Protein AF-A0A933BG71-F1 (afdb_monomer)

pLDDT: mean 74.9, std 18.94, range [35.72, 95.44]

Structure (mmCIF, N/CA/C/O backbone):
data_AF-A0A933BG71-F1
#
_entry.id   AF-A0A933BG71-F1
#
loop_
_atom_site.group_PDB
_atom_site.id
_atom_site.type_symbol
_atom_site.label_atom_id
_atom_site.label_alt_id
_atom_site.label_comp_id
_atom_site.label_asym_id
_atom_site.label_entity_id
_atom_site.label_seq_id
_atom_site.pdbx_PDB_ins_code
_atom_site.Cartn_x
_atom_site.Cartn_y
_atom_site.Cartn_z
_atom_site.occupancy
_atom_site.B_iso_or_equiv
_atom_site.auth_seq_id
_atom_site.auth_comp_id
_atom_site.auth_asym_id
_atom_site.auth_atom_id
_atom_site.pdbx_PDB_model_num
ATOM 1 N N . MET A 1 1 ? -1.28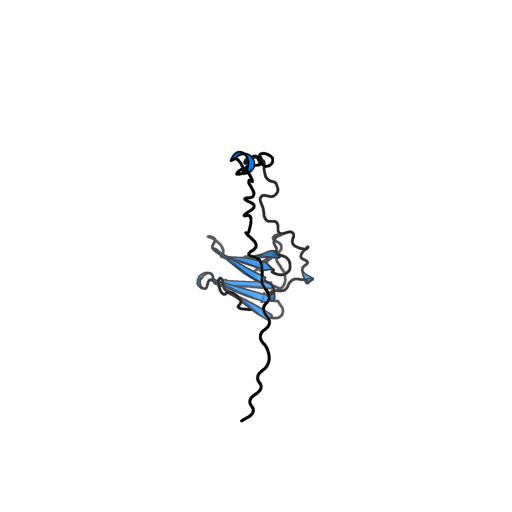4 -80.529 -21.985 1.00 41.56 1 MET A N 1
ATOM 2 C CA . MET A 1 1 ? -0.092 -81.300 -21.576 1.00 41.56 1 MET A CA 1
ATOM 3 C C . MET A 1 1 ? 0.970 -81.128 -22.645 1.00 41.56 1 MET A C 1
ATOM 5 O O . MET A 1 1 ? 0.788 -81.637 -23.739 1.00 41.56 1 MET A O 1
ATOM 9 N N . ALA A 1 2 ? 2.026 -80.376 -22.354 1.00 35.72 2 ALA A N 1
ATOM 10 C CA . ALA A 1 2 ? 3.240 -80.353 -23.160 1.00 35.72 2 ALA A CA 1
ATOM 11 C C . ALA A 1 2 ? 4.404 -80.121 -22.195 1.00 35.72 2 ALA A C 1
ATOM 13 O O . ALA A 1 2 ? 4.437 -79.129 -21.471 1.00 35.72 2 ALA A O 1
ATOM 14 N N . ILE A 1 3 ? 5.269 -81.124 -22.126 1.00 39.09 3 ILE A N 1
ATOM 15 C CA . ILE A 1 3 ? 6.455 -81.209 -21.283 1.00 39.09 3 ILE A CA 1
ATOM 16 C C . ILE A 1 3 ? 7.609 -80.725 -22.161 1.00 39.09 3 ILE A C 1
ATOM 18 O O . ILE A 1 3 ? 7.777 -81.236 -23.265 1.00 39.09 3 ILE A O 1
ATOM 22 N N . ALA A 1 4 ? 8.385 -79.752 -21.693 1.00 38.72 4 ALA A N 1
ATOM 23 C CA . ALA A 1 4 ? 9.617 -79.333 -22.351 1.00 38.72 4 ALA A CA 1
ATOM 24 C C . ALA A 1 4 ? 10.708 -79.136 -21.293 1.00 38.72 4 ALA A C 1
ATOM 26 O O . ALA A 1 4 ? 10.806 -78.107 -20.632 1.00 38.72 4 ALA A O 1
ATOM 27 N N . THR A 1 5 ? 11.490 -80.195 -21.118 1.00 47.25 5 THR A N 1
ATOM 28 C CA . THR A 1 5 ? 12.796 -80.234 -20.457 1.00 47.25 5 THR A CA 1
ATOM 29 C C . THR A 1 5 ? 13.810 -79.467 -21.304 1.00 47.25 5 THR A C 1
ATOM 31 O O . THR A 1 5 ? 13.820 -79.709 -22.503 1.00 47.25 5 THR A O 1
ATOM 34 N N . ILE A 1 6 ? 14.685 -78.632 -20.718 1.00 47.84 6 ILE A N 1
ATOM 35 C CA . ILE A 1 6 ? 16.022 -78.304 -21.262 1.00 47.84 6 ILE A CA 1
ATOM 36 C C . ILE A 1 6 ? 16.924 -77.653 -20.184 1.00 47.84 6 ILE A C 1
ATOM 38 O O . ILE A 1 6 ? 16.672 -76.561 -19.692 1.00 47.84 6 ILE A O 1
ATOM 42 N N . ILE A 1 7 ? 17.964 -78.425 -19.849 1.00 49.84 7 ILE A N 1
ATOM 43 C CA . ILE A 1 7 ? 19.397 -78.100 -19.710 1.00 49.84 7 ILE A CA 1
ATOM 44 C C . ILE A 1 7 ? 19.863 -77.134 -18.601 1.00 49.84 7 ILE A C 1
ATOM 46 O O . ILE A 1 7 ? 19.727 -75.917 -18.648 1.00 49.84 7 ILE A O 1
ATOM 50 N N . LEU A 1 8 ? 20.564 -77.775 -17.662 1.00 42.03 8 LEU A N 1
ATOM 51 C CA . LEU A 1 8 ? 21.463 -77.278 -16.628 1.00 42.03 8 LEU A CA 1
ATOM 52 C C . LEU A 1 8 ? 22.721 -76.630 -17.242 1.00 42.03 8 LEU A C 1
ATOM 54 O O . LEU A 1 8 ? 23.430 -77.282 -18.008 1.00 42.03 8 LEU A O 1
ATOM 58 N N . LEU A 1 9 ? 23.041 -75.392 -16.852 1.00 41.88 9 LEU A N 1
ATOM 59 C CA . LEU A 1 9 ? 24.326 -74.751 -17.143 1.00 41.88 9 LEU A CA 1
ATOM 60 C C . LEU A 1 9 ? 24.957 -74.257 -15.835 1.00 41.88 9 LEU A C 1
ATOM 62 O O . LEU A 1 9 ? 24.434 -73.365 -15.169 1.00 41.88 9 LEU A O 1
ATOM 66 N N . ALA A 1 10 ? 26.073 -74.879 -15.463 1.00 43.91 10 ALA A N 1
ATOM 67 C CA . ALA A 1 10 ? 26.916 -74.462 -14.356 1.00 43.91 10 ALA A CA 1
ATOM 68 C C . ALA A 1 10 ? 27.789 -73.277 -14.793 1.00 43.91 10 ALA A C 1
ATOM 70 O O . ALA A 1 10 ? 28.500 -73.367 -15.792 1.00 43.91 10 ALA A O 1
ATOM 71 N N . ALA A 1 11 ? 27.773 -72.194 -14.020 1.00 43.97 11 ALA A N 1
ATOM 72 C CA . ALA A 1 11 ? 28.755 -71.124 -14.117 1.00 43.97 11 ALA A CA 1
ATOM 73 C C . ALA A 1 11 ? 29.159 -70.717 -12.698 1.00 43.97 11 ALA A C 1
ATOM 75 O O . ALA A 1 11 ? 28.365 -70.162 -11.940 1.00 43.97 11 ALA A O 1
ATOM 76 N N . GLY A 1 12 ? 30.393 -71.063 -12.330 1.00 44.19 12 GLY A N 1
ATOM 77 C CA . GLY A 1 12 ? 31.021 -70.597 -11.105 1.00 44.19 12 GLY A CA 1
ATOM 78 C C . GLY A 1 12 ? 31.251 -69.093 -11.186 1.00 44.19 12 GLY A C 1
ATOM 79 O O . GLY A 1 12 ? 31.891 -68.610 -12.118 1.00 44.19 12 GLY A O 1
ATOM 80 N N . ALA A 1 13 ? 30.735 -68.367 -10.201 1.00 41.53 13 ALA A N 1
ATOM 81 C CA . ALA A 1 13 ? 31.048 -66.966 -9.986 1.00 41.53 13 ALA A CA 1
ATOM 82 C C . ALA A 1 13 ? 31.840 -66.855 -8.681 1.00 41.53 13 ALA A C 1
ATOM 84 O O . ALA A 1 13 ? 31.348 -67.145 -7.592 1.00 41.53 13 ALA A O 1
ATOM 85 N N . SER A 1 14 ? 33.105 -66.491 -8.839 1.00 47.88 14 SER A N 1
ATOM 86 C CA . SER A 1 14 ? 34.067 -66.161 -7.799 1.00 47.88 14 SER A CA 1
ATOM 87 C C . SER A 1 14 ? 33.532 -65.041 -6.902 1.00 47.88 14 SER A C 1
ATOM 89 O O . SER A 1 14 ? 33.145 -63.974 -7.375 1.00 47.88 14 SER A O 1
ATOM 91 N N . ALA A 1 15 ? 33.529 -65.287 -5.591 1.00 44.81 15 ALA A N 1
ATOM 92 C CA . ALA A 1 15 ? 33.198 -64.292 -4.582 1.00 44.81 15 ALA A CA 1
ATOM 93 C C . ALA A 1 15 ? 34.227 -63.151 -4.623 1.00 44.81 15 ALA A C 1
ATOM 95 O O . ALA A 1 15 ? 35.390 -63.337 -4.265 1.00 44.81 15 ALA A O 1
ATOM 96 N N . GLN A 1 16 ? 33.806 -61.971 -5.076 1.00 51.66 16 GLN A N 1
ATOM 97 C CA . GLN A 1 16 ? 34.600 -60.755 -4.952 1.00 51.66 16 GLN A CA 1
ATOM 98 C C . GLN A 1 16 ? 34.502 -60.258 -3.509 1.00 51.66 16 GLN A C 1
ATOM 100 O O . GLN A 1 16 ? 33.439 -59.848 -3.044 1.00 51.66 16 GLN A O 1
ATOM 105 N N . VAL A 1 17 ? 35.622 -60.323 -2.791 1.00 49.28 17 VAL A N 1
ATOM 106 C CA . VAL A 1 17 ? 35.794 -59.676 -1.490 1.00 49.28 17 VAL A CA 1
ATOM 107 C C . VAL A 1 17 ? 35.800 -58.169 -1.737 1.00 49.28 17 VAL A C 1
ATOM 109 O O . VAL A 1 17 ? 36.709 -57.639 -2.372 1.00 49.28 17 VAL A O 1
ATOM 112 N N . ALA A 1 18 ? 34.753 -57.485 -1.285 1.00 51.56 18 ALA A N 1
ATOM 113 C CA . ALA A 1 18 ? 34.658 -56.036 -1.356 1.00 51.56 18 ALA A CA 1
ATOM 114 C C . ALA A 1 18 ? 35.650 -55.409 -0.363 1.00 51.56 18 ALA A C 1
ATOM 116 O O . ALA A 1 18 ? 35.415 -55.401 0.845 1.00 51.56 18 ALA A O 1
ATOM 117 N N . GLU A 1 19 ? 36.766 -54.883 -0.867 1.00 53.81 19 GLU A N 1
ATOM 118 C CA . GLU A 1 19 ? 37.654 -54.026 -0.084 1.00 53.81 19 GLU A CA 1
ATOM 119 C C . GLU A 1 19 ? 36.948 -52.696 0.206 1.00 53.81 19 GLU A C 1
ATOM 121 O O . GLU A 1 19 ? 36.706 -51.870 -0.678 1.00 53.81 19 GLU A O 1
ATOM 126 N N . VAL A 1 20 ? 36.605 -52.483 1.476 1.00 53.34 20 VAL A N 1
ATOM 127 C CA . VAL A 1 20 ? 36.095 -51.207 1.978 1.00 53.34 20 VAL A CA 1
ATOM 128 C C . VAL A 1 20 ? 37.248 -50.204 1.969 1.00 53.34 20 VAL A C 1
ATOM 130 O O . VAL A 1 20 ? 38.051 -50.145 2.898 1.00 53.34 20 VAL A O 1
ATOM 133 N N . LYS A 1 21 ? 37.337 -49.389 0.914 1.00 51.44 21 LYS A N 1
ATOM 134 C CA . LYS A 1 21 ? 38.157 -48.170 0.915 1.00 51.44 21 LYS A CA 1
ATOM 135 C C . LYS A 1 21 ? 37.573 -47.183 1.929 1.00 51.44 21 LYS A C 1
ATOM 137 O O . LYS A 1 21 ? 36.666 -46.417 1.610 1.00 51.44 21 LYS A O 1
ATOM 142 N N . SER A 1 22 ? 38.093 -47.186 3.153 1.00 53.78 22 SER A N 1
ATOM 143 C CA . SER A 1 22 ? 37.836 -46.116 4.115 1.00 53.78 22 SER A CA 1
ATOM 144 C C . SER A 1 22 ? 38.543 -44.848 3.636 1.00 53.78 22 SER A C 1
ATOM 146 O O . SER A 1 22 ? 39.771 -44.778 3.619 1.00 53.78 22 SER A O 1
ATOM 148 N N . SER A 1 23 ? 37.770 -43.852 3.208 1.00 51.59 23 SER A N 1
ATOM 149 C CA . SER A 1 23 ? 38.298 -42.535 2.865 1.00 51.59 23 SER A CA 1
ATOM 150 C C . SER A 1 23 ? 38.691 -41.819 4.159 1.00 51.59 23 SER A C 1
ATOM 152 O O . SER A 1 23 ? 37.832 -41.330 4.891 1.00 51.59 23 SER A O 1
ATOM 154 N N . THR A 1 24 ? 39.983 -41.801 4.483 1.00 60.12 24 THR A N 1
ATOM 155 C CA . THR A 1 24 ? 40.516 -41.085 5.649 1.00 60.12 24 THR A CA 1
ATOM 156 C C . THR A 1 24 ? 40.615 -39.597 5.321 1.00 60.12 24 THR A C 1
ATOM 158 O O . THR A 1 24 ? 41.698 -39.071 5.073 1.00 60.12 24 THR A O 1
ATOM 161 N N . VAL A 1 25 ? 39.476 -38.905 5.276 1.00 64.38 25 VAL A N 1
ATOM 162 C CA . VAL A 1 25 ? 39.469 -37.439 5.305 1.00 64.38 25 VAL A CA 1
ATOM 163 C C . VAL A 1 25 ? 39.545 -37.027 6.777 1.00 64.38 25 VAL A C 1
ATOM 165 O O . VAL A 1 25 ? 38.641 -37.380 7.539 1.00 64.38 25 VAL A O 1
ATOM 168 N N . PRO A 1 26 ? 40.613 -36.338 7.222 1.00 67.25 26 PRO A N 1
ATOM 169 C CA . PRO A 1 26 ? 40.682 -35.839 8.588 1.00 67.25 26 PRO A CA 1
ATOM 170 C C . PRO A 1 26 ? 39.501 -34.890 8.842 1.00 67.25 26 PRO A C 1
ATOM 172 O O . PRO A 1 26 ? 39.160 -34.099 7.957 1.00 67.25 26 PRO A O 1
ATOM 175 N N . PRO A 1 27 ? 38.854 -34.960 10.019 1.00 64.56 27 PRO A N 1
ATOM 176 C CA . PRO A 1 27 ? 37.731 -34.090 10.321 1.00 64.56 27 PRO A CA 1
ATOM 177 C C . PRO A 1 27 ? 38.188 -32.629 10.206 1.00 64.56 27 PRO A C 1
ATOM 179 O O . PRO A 1 27 ? 39.254 -32.288 10.730 1.00 64.56 27 PRO A O 1
ATOM 182 N N . PRO A 1 28 ? 37.423 -31.762 9.519 1.00 60.91 28 PRO A N 1
ATOM 183 C CA . PRO A 1 28 ? 37.742 -30.346 9.445 1.00 60.91 28 PRO A CA 1
ATOM 184 C C . PRO A 1 28 ? 37.867 -29.796 10.868 1.00 60.91 28 PRO A C 1
ATOM 186 O O . PRO A 1 28 ? 36.922 -29.842 11.656 1.00 60.91 28 PRO A O 1
ATOM 189 N N . GLY A 1 29 ? 39.062 -29.318 11.223 1.00 65.50 29 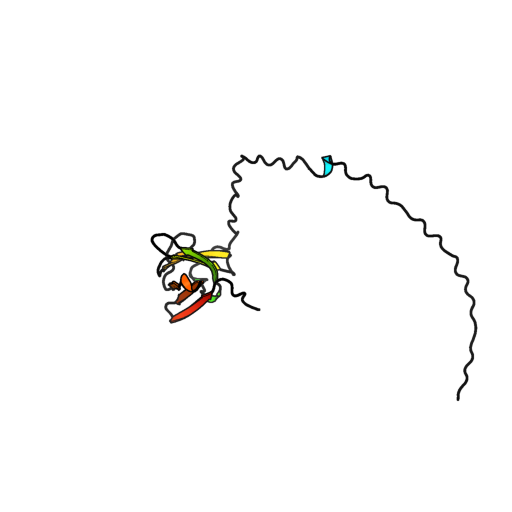GLY A N 1
ATOM 190 C CA . GLY A 1 29 ? 39.299 -28.700 12.522 1.00 65.50 29 GLY A CA 1
ATOM 191 C C . GLY A 1 29 ? 38.400 -27.468 12.702 1.00 65.50 29 GLY A C 1
ATOM 192 O O . GLY A 1 29 ? 38.036 -26.831 11.707 1.00 65.50 29 GLY A O 1
ATOM 193 N N . PRO A 1 30 ? 38.063 -27.079 13.944 1.00 60.78 30 PRO A N 1
ATOM 194 C CA . PRO A 1 30 ? 37.107 -26.000 14.228 1.00 60.78 30 PRO A CA 1
ATOM 195 C C . PRO A 1 30 ? 37.475 -24.645 13.590 1.00 60.78 30 PRO A C 1
ATOM 197 O O . PRO A 1 30 ? 36.599 -23.813 13.373 1.00 60.78 30 PRO A O 1
ATOM 200 N N . GLY A 1 31 ? 38.744 -24.436 13.215 1.00 59.94 31 GLY A N 1
ATOM 201 C CA . GLY A 1 31 ? 39.206 -23.244 12.491 1.00 59.94 31 GLY A CA 1
ATOM 202 C C . GLY A 1 31 ? 38.830 -23.182 11.003 1.00 59.94 31 GLY A C 1
ATOM 203 O O . GLY A 1 31 ? 38.955 -22.127 10.398 1.00 59.94 31 GLY A O 1
ATOM 204 N N . SER A 1 32 ? 38.352 -24.278 10.407 1.00 58.44 32 SER A N 1
ATOM 205 C CA . SER A 1 32 ? 37.915 -24.321 8.997 1.00 58.44 32 SER A CA 1
ATOM 206 C C . SER A 1 32 ? 36.420 -24.038 8.805 1.00 58.44 32 SER A C 1
ATOM 208 O O . SER A 1 32 ? 35.975 -23.803 7.686 1.00 58.44 32 SER A O 1
ATOM 210 N N . ILE A 1 33 ? 35.650 -24.007 9.899 1.00 62.75 33 ILE A N 1
ATOM 211 C CA . ILE A 1 33 ? 34.222 -23.649 9.893 1.00 62.75 33 ILE A CA 1
ATOM 212 C C . ILE A 1 33 ? 34.044 -22.120 9.869 1.00 62.75 33 ILE A C 1
ATOM 214 O O . ILE A 1 33 ? 33.040 -21.611 9.373 1.00 62.75 33 ILE A O 1
ATOM 218 N N . TYR A 1 34 ? 35.051 -21.374 10.335 1.00 56.00 34 TYR A N 1
ATOM 219 C CA . TYR A 1 34 ? 35.053 -19.915 10.368 1.00 56.00 34 TYR A CA 1
ATOM 220 C C . TYR A 1 34 ? 36.190 -19.361 9.505 1.00 56.00 34 TYR A C 1
ATOM 222 O O . TYR A 1 34 ? 37.246 -18.985 10.006 1.00 56.00 34 TYR A O 1
ATOM 230 N N . THR A 1 35 ? 35.981 -19.271 8.191 1.00 61.03 35 THR A N 1
ATOM 231 C CA . THR A 1 35 ? 36.833 -18.436 7.332 1.00 61.03 35 THR A CA 1
ATOM 232 C C . THR A 1 35 ? 36.751 -16.984 7.809 1.00 61.03 35 THR A C 1
ATOM 234 O O . THR A 1 35 ? 35.747 -16.301 7.592 1.00 61.03 35 THR A O 1
ATOM 237 N N . ALA A 1 36 ? 37.816 -16.516 8.463 1.00 56.59 36 ALA A N 1
ATOM 238 C CA . ALA A 1 36 ? 37.962 -15.163 9.001 1.00 56.59 36 ALA A CA 1
ATOM 239 C C . ALA A 1 36 ? 37.917 -14.049 7.930 1.00 56.59 36 ALA A C 1
ATOM 241 O O . ALA A 1 36 ? 37.853 -12.872 8.270 1.00 56.59 36 ALA A O 1
ATOM 242 N N . GLU A 1 37 ? 37.857 -14.388 6.637 1.00 56.00 37 GLU A N 1
ATOM 243 C CA . GLU A 1 37 ? 37.618 -13.425 5.549 1.00 56.00 37 GLU A CA 1
ATOM 244 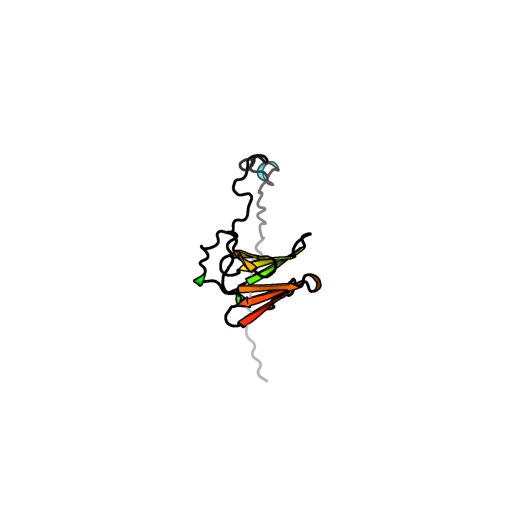C C . GLU A 1 37 ? 36.239 -12.741 5.623 1.00 56.00 37 GLU A C 1
ATOM 246 O O . GLU A 1 37 ? 35.989 -11.749 4.941 1.00 56.00 37 GLU A O 1
ATOM 251 N N . LYS A 1 38 ? 35.336 -13.229 6.483 1.00 59.38 38 LYS A N 1
ATOM 252 C CA . LYS A 1 38 ? 34.060 -12.577 6.809 1.00 59.38 38 LYS A CA 1
ATOM 253 C C . LYS A 1 38 ? 33.977 -12.150 8.274 1.00 59.38 38 LYS A C 1
ATOM 255 O O . LYS A 1 38 ? 32.912 -12.230 8.879 1.00 59.38 38 LYS A O 1
ATOM 260 N N . VAL A 1 39 ? 35.050 -11.597 8.837 1.00 62.16 39 VAL A N 1
ATOM 261 C CA . VAL A 1 39 ? 34.893 -10.644 9.949 1.00 62.16 39 VAL A CA 1
ATOM 262 C C . VAL A 1 39 ? 34.320 -9.351 9.362 1.00 62.16 39 VAL A C 1
ATOM 264 O O . VAL A 1 39 ? 35.016 -8.374 9.107 1.00 62.16 39 VAL A O 1
ATOM 267 N N . ARG A 1 40 ? 33.021 -9.380 9.048 1.00 65.94 40 ARG A N 1
ATOM 268 C CA . ARG A 1 40 ? 32.255 -8.165 8.784 1.00 65.94 40 ARG A CA 1
ATOM 269 C C . ARG A 1 40 ? 32.129 -7.448 10.116 1.00 65.94 40 ARG A C 1
ATOM 271 O O . ARG A 1 40 ? 31.472 -7.957 11.019 1.00 65.94 40 ARG A O 1
ATOM 278 N N . ASP A 1 41 ? 32.784 -6.303 10.230 1.00 74.25 41 ASP A N 1
ATOM 279 C CA . ASP A 1 41 ? 32.641 -5.425 11.382 1.00 74.25 41 ASP A CA 1
ATOM 280 C C . ASP A 1 41 ? 31.142 -5.111 11.594 1.00 74.25 41 ASP A C 1
ATOM 282 O O . ASP A 1 41 ? 30.497 -4.573 10.685 1.00 74.25 41 ASP A O 1
ATOM 286 N N . PRO A 1 42 ? 30.564 -5.467 12.758 1.00 68.88 42 PRO A N 1
ATOM 287 C CA . PRO A 1 42 ? 29.146 -5.260 13.042 1.00 68.88 42 PRO A CA 1
ATOM 288 C C . PRO A 1 42 ? 28.758 -3.775 13.136 1.00 68.88 42 PRO A C 1
ATOM 290 O O . PRO A 1 42 ? 27.570 -3.456 13.097 1.00 68.88 42 PRO A O 1
ATOM 293 N N . PHE A 1 43 ? 29.732 -2.868 13.238 1.00 70.06 43 PHE A N 1
ATOM 294 C CA . PHE A 1 43 ? 29.536 -1.421 13.290 1.00 70.06 43 PHE A CA 1
ATOM 295 C C . PHE A 1 43 ? 29.874 -0.714 11.977 1.00 70.06 43 PHE A C 1
ATOM 297 O O . PHE A 1 43 ? 29.578 0.477 11.831 1.00 70.06 43 PHE A O 1
ATOM 304 N N . VAL A 1 44 ? 30.421 -1.424 10.984 1.00 69.88 44 VAL A N 1
ATOM 305 C CA . VAL A 1 44 ? 30.490 -0.878 9.630 1.00 69.88 44 VAL A CA 1
ATOM 306 C C . VAL A 1 44 ? 29.062 -0.739 9.131 1.00 69.88 44 VAL A C 1
ATOM 308 O O . VAL A 1 44 ? 28.326 -1.720 8.990 1.00 69.88 44 VAL A O 1
ATOM 311 N N . ARG A 1 45 ? 28.669 0.513 8.867 1.00 60.22 45 ARG A N 1
ATOM 312 C CA . ARG A 1 45 ? 27.396 0.860 8.237 1.00 60.22 45 ARG A CA 1
ATOM 313 C C . ARG A 1 45 ? 27.301 0.085 6.932 1.00 60.22 45 ARG A C 1
ATOM 315 O O . ARG A 1 45 ? 27.842 0.487 5.906 1.00 60.22 45 ARG A O 1
ATOM 322 N N . THR A 1 46 ? 26.621 -1.050 6.985 1.00 61.03 46 THR A N 1
ATOM 323 C CA . THR A 1 46 ? 26.286 -1.823 5.805 1.00 61.03 46 THR A CA 1
ATOM 324 C C . THR A 1 46 ? 25.327 -0.938 5.023 1.00 61.03 46 THR A C 1
ATOM 326 O O . THR A 1 46 ? 24.150 -0.848 5.358 1.00 61.03 46 THR A O 1
ATOM 329 N N . ALA A 1 47 ? 25.829 -0.237 4.005 1.00 58.31 47 ALA A N 1
ATOM 330 C CA . ALA A 1 47 ? 25.022 0.621 3.134 1.00 58.31 47 ALA A CA 1
ATOM 331 C C . ALA A 1 47 ? 23.896 -0.156 2.414 1.00 58.31 47 ALA A C 1
ATOM 333 O O . ALA A 1 47 ? 23.046 0.440 1.766 1.00 58.31 47 ALA A O 1
ATOM 334 N N . SER A 1 48 ? 23.860 -1.485 2.563 1.00 57.09 48 SER A N 1
ATOM 335 C CA . SER A 1 48 ? 22.809 -2.386 2.094 1.00 57.09 48 SER A CA 1
ATOM 336 C C . SER A 1 48 ? 21.912 -2.923 3.224 1.00 57.09 48 SER A C 1
ATOM 338 O O . SER A 1 48 ? 21.386 -4.033 3.129 1.00 57.09 48 SER A O 1
ATOM 340 N N . GLY A 1 49 ? 21.764 -2.179 4.323 1.00 49.94 49 GLY A N 1
ATOM 341 C CA . GLY A 1 49 ? 20.792 -2.435 5.389 1.00 49.94 49 GLY A CA 1
ATOM 342 C C . GLY A 1 49 ? 19.379 -2.040 4.966 1.00 49.94 49 GLY A C 1
ATOM 343 O O . GLY A 1 49 ? 18.770 -1.148 5.542 1.00 49.94 49 GLY A O 1
ATOM 344 N N . GLY A 1 50 ? 18.883 -2.673 3.914 1.00 55.59 50 GLY A N 1
ATOM 345 C CA . GLY A 1 50 ? 17.556 -2.453 3.375 1.00 55.59 50 GLY A CA 1
ATOM 346 C C . GLY A 1 50 ? 17.411 -3.329 2.152 1.00 55.59 50 GLY A C 1
ATOM 347 O O . GLY A 1 50 ? 18.155 -3.176 1.187 1.00 55.59 50 GLY A O 1
ATOM 348 N N . ARG A 1 51 ? 16.469 -4.270 2.193 1.00 53.56 51 ARG A N 1
ATOM 349 C CA . ARG A 1 51 ? 15.952 -4.929 0.992 1.00 53.56 51 ARG A CA 1
ATOM 350 C C . ARG A 1 51 ? 15.274 -3.847 0.138 1.00 53.56 51 ARG A C 1
ATOM 352 O O . ARG A 1 51 ? 14.057 -3.744 0.116 1.00 53.56 51 ARG A O 1
ATOM 359 N N . ALA A 1 52 ? 16.056 -3.016 -0.542 1.00 53.41 52 ALA A N 1
ATOM 360 C CA . ALA A 1 52 ? 15.608 -2.393 -1.769 1.00 53.41 52 ALA A CA 1
ATOM 361 C C . ALA A 1 52 ? 15.608 -3.543 -2.771 1.00 53.41 52 ALA A C 1
ATOM 363 O O . ALA A 1 52 ? 16.660 -3.945 -3.272 1.00 53.41 52 ALA A O 1
ATOM 364 N N . GLY A 1 53 ? 14.448 -4.182 -2.941 1.00 53.50 53 GLY A N 1
ATOM 365 C CA . GLY A 1 53 ? 14.269 -5.094 -4.058 1.00 53.50 53 GLY A CA 1
ATOM 366 C C . GLY A 1 53 ? 14.741 -4.358 -5.305 1.00 53.50 53 GLY A C 1
ATOM 367 O O . GLY A 1 53 ? 14.388 -3.195 -5.496 1.00 53.50 53 GLY A O 1
ATOM 368 N N . ALA A 1 54 ? 15.590 -4.998 -6.106 1.00 54.16 54 ALA A N 1
ATOM 369 C CA . ALA A 1 54 ? 15.942 -4.515 -7.433 1.00 54.16 54 ALA A CA 1
ATOM 370 C C . ALA A 1 54 ? 14.687 -4.616 -8.318 1.00 54.16 54 ALA A C 1
ATOM 372 O O . ALA A 1 54 ? 14.566 -5.495 -9.166 1.00 54.16 54 ALA A O 1
ATOM 373 N N . GLY A 1 55 ? 13.693 -3.784 -8.019 1.00 55.44 55 GLY A N 1
ATOM 374 C CA . GLY A 1 55 ? 12.454 -3.673 -8.754 1.00 55.44 55 GLY A CA 1
ATOM 375 C C . GLY A 1 55 ? 12.739 -2.922 -10.039 1.00 55.44 55 GLY A C 1
ATOM 376 O O . GLY A 1 55 ? 13.438 -1.906 -10.045 1.00 55.44 55 GLY A O 1
ATOM 377 N N . LYS A 1 56 ? 12.212 -3.439 -11.145 1.00 63.34 56 LYS A N 1
ATOM 378 C CA . LYS A 1 56 ? 12.135 -2.692 -12.401 1.00 63.34 56 LYS A CA 1
ATOM 379 C C . LYS A 1 56 ? 11.486 -1.330 -12.124 1.00 63.34 56 LYS A C 1
ATOM 381 O O . LYS A 1 56 ? 10.604 -1.221 -11.273 1.00 63.34 56 LYS A O 1
ATOM 386 N N . ASN A 1 57 ? 11.926 -0.296 -12.839 1.00 66.12 57 ASN A N 1
ATOM 387 C CA . ASN A 1 57 ? 11.356 1.041 -12.703 1.00 66.12 57 ASN A CA 1
ATOM 388 C C . ASN A 1 57 ? 9.850 0.989 -12.996 1.00 66.12 57 ASN A C 1
ATOM 390 O O . ASN A 1 57 ? 9.458 0.744 -14.131 1.00 66.12 57 ASN A O 1
ATOM 394 N N . PHE A 1 58 ? 9.029 1.214 -11.972 1.00 75.31 58 PHE A N 1
ATOM 395 C CA . PHE A 1 58 ? 7.580 1.306 -12.109 1.00 75.31 58 PHE A CA 1
ATOM 396 C C . PHE A 1 58 ? 7.198 2.578 -12.866 1.00 75.31 58 PHE A C 1
ATOM 398 O O . PHE A 1 58 ? 7.591 3.685 -12.471 1.00 75.31 58 PHE A O 1
ATOM 405 N N . THR A 1 59 ? 6.412 2.412 -13.927 1.00 81.06 59 THR A N 1
ATOM 406 C CA . THR A 1 59 ? 5.708 3.503 -14.598 1.00 81.06 59 THR A CA 1
ATOM 407 C C . THR A 1 59 ? 4.225 3.444 -14.252 1.00 81.06 59 THR A C 1
ATOM 409 O O . THR A 1 59 ? 3.700 2.404 -13.863 1.00 81.06 59 THR A O 1
ATOM 412 N N . LEU A 1 60 ? 3.542 4.584 -14.350 1.00 80.38 60 LEU A N 1
ATOM 413 C CA . LEU A 1 60 ? 2.124 4.668 -13.997 1.00 80.38 60 LEU A CA 1
ATOM 414 C C . LEU A 1 60 ? 1.224 3.917 -14.993 1.00 80.38 60 LEU A C 1
ATOM 416 O O . LEU A 1 60 ? 0.115 3.539 -14.636 1.00 80.38 60 LEU A O 1
ATOM 420 N N . GLU A 1 61 ? 1.710 3.711 -16.216 1.00 81.50 61 GLU A N 1
ATOM 421 C CA . GLU A 1 61 ? 1.028 3.000 -17.304 1.00 81.50 61 GLU A CA 1
ATOM 422 C C . GLU A 1 61 ? 0.955 1.492 -17.040 1.00 81.50 61 GLU A C 1
ATOM 424 O O . GLU A 1 61 ? -0.017 0.843 -17.412 1.00 81.50 61 GLU A O 1
ATOM 429 N N . ASP A 1 62 ? 1.943 0.955 -16.322 1.00 81.25 62 ASP A N 1
ATOM 430 C CA . ASP A 1 62 ? 2.012 -0.459 -15.949 1.00 81.25 62 ASP A CA 1
ATOM 431 C C . ASP A 1 62 ? 1.200 -0.789 -14.681 1.00 81.25 62 ASP A C 1
ATOM 433 O O . ASP A 1 62 ? 1.198 -1.930 -14.208 1.00 81.25 62 ASP A O 1
ATOM 437 N N . PHE A 1 63 ? 0.540 0.206 -14.077 1.00 86.25 63 PHE A N 1
ATOM 438 C CA . PHE A 1 63 ? -0.181 0.024 -12.825 1.00 86.25 63 PHE A CA 1
ATOM 439 C C . PHE A 1 63 ? -1.476 -0.766 -13.028 1.00 86.25 63 PHE A C 1
ATOM 441 O O . PHE A 1 63 ? -2.394 -0.328 -13.720 1.00 86.25 63 PHE A O 1
ATOM 448 N N . ASN A 1 64 ? -1.589 -1.896 -12.332 1.00 89.19 64 ASN A N 1
ATOM 449 C CA . ASN A 1 64 ? -2.799 -2.703 -12.296 1.00 89.19 64 ASN A CA 1
ATOM 450 C C . ASN A 1 64 ? -3.119 -3.106 -10.852 1.00 89.19 64 ASN A C 1
ATOM 452 O O . ASN A 1 64 ? -2.283 -3.705 -10.171 1.00 89.19 64 ASN A O 1
ATOM 456 N N . ILE A 1 65 ? -4.340 -2.808 -10.395 1.00 91.25 65 ILE A N 1
ATOM 457 C CA . ILE A 1 65 ? -4.794 -3.168 -9.047 1.00 91.25 65 ILE A CA 1
ATOM 458 C C . ILE A 1 65 ? -4.753 -4.683 -8.814 1.00 91.25 65 ILE A C 1
ATOM 460 O O . ILE A 1 65 ? -4.382 -5.107 -7.721 1.00 91.25 65 ILE A O 1
ATOM 464 N N . HIS A 1 66 ? -5.007 -5.491 -9.851 1.00 90.56 66 HIS A N 1
ATOM 465 C CA . HIS A 1 66 ? -5.105 -6.952 -9.757 1.00 90.56 66 HIS A CA 1
ATOM 466 C C . HIS A 1 66 ? -3.792 -7.637 -9.401 1.00 90.56 66 HIS A C 1
ATOM 468 O O . HIS A 1 66 ? -3.801 -8.715 -8.812 1.00 90.56 66 HIS A O 1
ATOM 474 N N . ASN A 1 67 ? -2.668 -6.983 -9.690 1.00 91.19 67 ASN A N 1
ATOM 475 C CA . ASN A 1 67 ? -1.334 -7.496 -9.384 1.00 91.19 67 ASN A CA 1
ATOM 476 C C . ASN A 1 67 ? -0.884 -7.169 -7.954 1.00 91.19 67 ASN A C 1
ATOM 478 O O . ASN A 1 67 ? 0.182 -7.613 -7.511 1.00 91.19 67 ASN A O 1
ATOM 482 N N . LEU A 1 68 ? -1.675 -6.379 -7.225 1.00 91.94 68 LEU A N 1
ATOM 483 C CA . LEU A 1 68 ? -1.363 -5.995 -5.863 1.00 91.94 68 LEU A CA 1
ATOM 484 C C . LEU A 1 68 ? -1.668 -7.137 -4.900 1.00 91.94 68 LEU A C 1
ATOM 486 O O . LEU A 1 68 ? -2.637 -7.875 -5.017 1.00 91.94 68 LEU A O 1
ATOM 490 N N . THR A 1 69 ? -0.833 -7.253 -3.881 1.00 92.69 69 THR A N 1
ATOM 491 C CA . THR A 1 69 ? -1.050 -8.146 -2.750 1.00 92.69 69 THR A CA 1
ATOM 492 C C . THR A 1 69 ? -0.984 -7.334 -1.475 1.00 92.69 69 THR A C 1
ATOM 494 O O . THR A 1 69 ? -0.016 -6.611 -1.226 1.00 92.69 69 THR A O 1
ATOM 497 N N . LEU A 1 70 ? -2.017 -7.456 -0.646 1.00 93.62 70 LEU A N 1
ATOM 498 C CA . LEU A 1 70 ? -2.056 -6.813 0.658 1.00 93.62 70 LEU A CA 1
ATOM 499 C C . LEU A 1 70 ? -1.062 -7.500 1.601 1.00 93.62 70 LEU A C 1
ATOM 501 O O . LEU A 1 70 ? -1.200 -8.674 1.931 1.00 93.62 70 LEU A O 1
ATOM 505 N N . ARG A 1 71 ? -0.057 -6.747 2.048 1.00 92.81 71 ARG A N 1
ATOM 506 C CA . ARG A 1 71 ? 1.008 -7.231 2.936 1.00 92.81 71 ARG A CA 1
ATOM 507 C C . ARG A 1 71 ? 0.705 -6.981 4.400 1.00 92.81 71 ARG A C 1
ATOM 509 O O . ARG A 1 71 ? 0.995 -7.828 5.237 1.00 92.81 71 ARG A O 1
ATOM 516 N N . ALA A 1 72 ? 0.151 -5.815 4.714 1.00 92.69 72 ALA A N 1
ATOM 517 C CA . ALA A 1 72 ? -0.126 -5.426 6.087 1.00 92.69 72 ALA A CA 1
ATOM 518 C C . ALA A 1 72 ? -1.240 -4.385 6.154 1.00 92.69 72 ALA A C 1
ATOM 520 O O . ALA A 1 72 ? -1.413 -3.579 5.242 1.00 92.69 72 ALA A O 1
ATOM 521 N N . ILE A 1 73 ? -1.951 -4.369 7.279 1.00 94.00 73 ILE A N 1
ATOM 522 C 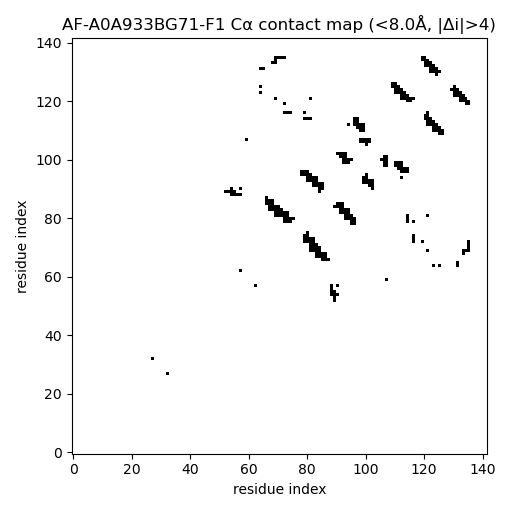CA . ILE A 1 73 ? -2.795 -3.248 7.688 1.00 94.00 73 ILE A CA 1
ATOM 523 C C . ILE A 1 73 ? -2.267 -2.770 9.034 1.00 94.00 73 ILE A C 1
ATOM 525 O O . ILE A 1 73 ? -2.131 -3.552 9.974 1.00 94.00 73 ILE A O 1
ATOM 529 N N . MET A 1 74 ? -1.956 -1.486 9.110 1.00 92.81 74 MET A N 1
ATOM 530 C CA . MET A 1 74 ? -1.422 -0.821 10.287 1.00 92.81 74 MET A CA 1
ATOM 531 C C . MET A 1 74 ? -2.425 0.210 10.782 1.00 92.81 74 MET A C 1
ATOM 533 O O . MET A 1 74 ? -3.088 0.879 9.994 1.00 92.81 74 MET A O 1
ATOM 537 N N . LYS A 1 75 ? -2.499 0.369 12.098 1.00 91.06 75 LYS A N 1
ATOM 538 C CA . LYS A 1 75 ? -3.333 1.377 12.739 1.00 91.06 75 LYS A CA 1
ATOM 539 C C . LYS A 1 75 ? -2.443 2.384 13.447 1.00 91.06 75 LYS A C 1
ATOM 541 O O . LYS A 1 75 ? -1.647 2.002 14.298 1.00 91.06 75 LYS A O 1
ATOM 546 N N . ASP A 1 76 ? -2.590 3.650 13.090 1.00 90.31 76 ASP A N 1
ATOM 547 C CA . ASP A 1 76 ? -1.958 4.775 13.775 1.00 90.31 76 ASP A CA 1
ATOM 548 C C . ASP A 1 76 ? -3.019 5.542 14.574 1.00 90.31 76 ASP A C 1
ATOM 550 O O . ASP A 1 76 ? -4.223 5.373 14.371 1.00 90.31 76 ASP A O 1
ATOM 554 N N . ALA A 1 77 ? -2.588 6.425 15.471 1.00 87.56 77 ALA A N 1
ATOM 555 C CA . ALA A 1 77 ? -3.482 7.230 16.299 1.00 87.56 77 ALA A CA 1
ATOM 556 C C . ALA A 1 77 ? -4.419 8.122 15.465 1.00 87.56 77 ALA A C 1
ATOM 558 O O . ALA A 1 77 ? -5.508 8.474 15.913 1.00 87.56 77 ALA A O 1
ATOM 559 N N . LYS A 1 78 ? -3.989 8.503 14.255 1.00 86.94 78 LYS A N 1
ATOM 560 C CA . LYS A 1 78 ? -4.717 9.435 13.384 1.00 86.94 78 LYS A CA 1
ATOM 561 C C . LYS A 1 78 ? -5.412 8.759 12.206 1.00 86.94 78 LYS A C 1
ATOM 563 O O . LYS A 1 78 ? -6.432 9.271 11.750 1.00 86.94 78 LYS A O 1
ATOM 568 N N . VAL A 1 79 ? -4.827 7.699 11.645 1.00 89.75 79 VAL A N 1
ATOM 569 C CA . VAL A 1 79 ? -5.259 7.116 10.365 1.00 89.75 79 VAL A CA 1
ATOM 570 C C . VAL A 1 79 ? -4.865 5.638 10.278 1.00 89.75 79 VAL A C 1
ATOM 572 O O . VAL A 1 79 ? -3.790 5.258 10.731 1.00 89.75 79 VAL A O 1
ATOM 575 N N . ASP A 1 80 ? -5.693 4.819 9.635 1.00 91.88 80 ASP A N 1
ATOM 576 C CA . ASP A 1 80 ? -5.330 3.452 9.255 1.00 91.88 80 ASP A CA 1
ATOM 577 C C . ASP A 1 80 ? -4.555 3.437 7.921 1.00 91.88 80 ASP A C 1
ATOM 579 O O . ASP A 1 80 ? -4.859 4.192 6.991 1.00 91.88 80 ASP A O 1
ATOM 583 N N . TYR A 1 81 ? -3.564 2.557 7.812 1.00 94.25 81 TYR A N 1
ATOM 584 C CA . TYR A 1 81 ? -2.737 2.370 6.622 1.00 94.25 81 TYR A CA 1
ATOM 585 C C . TYR A 1 81 ? -2.853 0.934 6.128 1.00 94.25 81 TYR A C 1
ATOM 587 O O . TYR A 1 81 ? -2.881 -0.002 6.926 1.00 94.25 81 TYR A O 1
ATOM 595 N N . ALA A 1 82 ? -2.863 0.748 4.815 1.00 95.31 82 ALA A N 1
ATOM 596 C CA . ALA A 1 82 ? -2.711 -0.563 4.202 1.00 95.31 82 ALA A CA 1
ATOM 597 C C . ALA A 1 82 ? -1.496 -0.554 3.274 1.00 95.31 82 ALA A C 1
ATOM 599 O O . ALA A 1 82 ? -1.290 0.389 2.510 1.00 95.31 82 ALA A O 1
ATOM 600 N N . LEU A 1 83 ? -0.680 -1.596 3.381 1.00 94.62 83 LEU A N 1
ATOM 601 C CA . LEU A 1 83 ? 0.532 -1.784 2.603 1.00 94.62 83 LEU A CA 1
ATOM 602 C C . LEU A 1 83 ? 0.267 -2.822 1.522 1.00 94.62 83 LEU A C 1
ATOM 604 O O . LEU A 1 83 ? -0.067 -3.967 1.830 1.00 94.62 83 LEU A O 1
ATOM 608 N N . PHE A 1 84 ? 0.458 -2.430 0.274 1.00 94.56 84 PHE A N 1
ATOM 609 C CA . PHE A 1 84 ? 0.344 -3.295 -0.888 1.00 94.56 84 PHE A CA 1
ATOM 610 C C . PHE A 1 84 ? 1.714 -3.489 -1.516 1.00 94.56 84 PHE A C 1
ATOM 612 O O . PHE A 1 84 ? 2.538 -2.580 -1.527 1.00 94.56 84 PHE A O 1
ATOM 619 N N . SER A 1 85 ? 1.954 -4.674 -2.050 1.00 91.81 85 SER A N 1
ATOM 620 C CA . SER A 1 85 ? 3.136 -4.986 -2.842 1.00 91.81 85 SER A CA 1
ATOM 621 C C . SER A 1 85 ? 2.668 -5.513 -4.182 1.00 91.81 85 SER A C 1
ATOM 623 O O . SER A 1 85 ? 1.790 -6.369 -4.228 1.00 91.81 85 SER A O 1
ATOM 625 N N . ASP A 1 86 ? 3.237 -4.987 -5.253 1.00 90.56 86 ASP A N 1
ATOM 626 C CA . ASP A 1 86 ? 2.996 -5.495 -6.595 1.00 90.56 86 ASP A CA 1
ATOM 627 C C . ASP A 1 86 ? 3.856 -6.734 -6.837 1.00 90.56 86 ASP A C 1
ATOM 629 O O . ASP A 1 86 ? 5.079 -6.694 -6.667 1.00 90.56 86 ASP A O 1
ATOM 633 N N . ASN A 1 87 ? 3.217 -7.832 -7.230 1.00 86.75 87 ASN A N 1
ATOM 634 C CA . ASN A 1 87 ? 3.906 -9.085 -7.522 1.00 86.75 87 ASN A CA 1
ATOM 635 C C . ASN A 1 87 ? 4.750 -9.013 -8.806 1.00 86.75 87 ASN A C 1
ATOM 637 O O . ASN A 1 87 ? 5.698 -9.782 -8.950 1.00 86.75 87 ASN A O 1
ATOM 641 N N . SER A 1 88 ? 4.452 -8.080 -9.715 1.00 85.19 88 SER A N 1
ATOM 642 C CA . SER A 1 88 ? 5.127 -7.953 -11.014 1.00 85.19 88 SER A CA 1
ATOM 643 C C . SER A 1 88 ? 6.438 -7.177 -10.912 1.00 85.19 88 SER A C 1
ATOM 645 O O . SER A 1 88 ? 7.466 -7.588 -11.455 1.00 85.19 88 SER A O 1
ATOM 647 N N . PHE A 1 89 ? 6.409 -6.040 -10.212 1.00 83.19 89 PHE A N 1
ATOM 648 C CA . PHE A 1 89 ? 7.537 -5.104 -10.143 1.00 83.19 89 PHE A CA 1
ATOM 649 C C . PHE A 1 89 ? 8.221 -5.076 -8.772 1.00 83.19 89 PHE A C 1
ATOM 651 O O . PHE A 1 89 ? 9.301 -4.501 -8.640 1.00 83.19 89 PHE A O 1
ATOM 658 N N . GLY A 1 90 ? 7.615 -5.685 -7.747 1.00 82.81 90 GLY A N 1
ATOM 659 C CA . GLY A 1 90 ? 8.122 -5.653 -6.374 1.00 82.81 90 GLY A CA 1
ATOM 660 C C . GLY A 1 90 ? 8.000 -4.283 -5.703 1.00 82.81 90 GLY A C 1
ATOM 661 O O . GLY A 1 90 ? 8.564 -4.077 -4.630 1.00 82.81 90 GLY A O 1
ATOM 662 N N . VAL A 1 91 ? 7.278 -3.343 -6.319 1.00 89.25 91 VAL A N 1
ATOM 663 C CA . VAL A 1 91 ? 7.071 -1.995 -5.782 1.00 89.25 91 VAL A CA 1
ATOM 664 C C . VAL A 1 91 ? 6.023 -2.025 -4.682 1.00 89.25 91 VAL A C 1
ATOM 666 O O . VAL A 1 91 ? 5.081 -2.821 -4.701 1.00 89.25 91 VAL A O 1
ATOM 669 N N . THR A 1 92 ? 6.211 -1.154 -3.696 1.00 91.56 92 THR A N 1
ATOM 670 C CA . THR A 1 92 ? 5.321 -1.036 -2.546 1.00 91.56 92 THR A CA 1
ATOM 671 C C . THR A 1 92 ? 4.431 0.196 -2.679 1.00 91.56 92 THR A C 1
ATOM 673 O O . THR A 1 92 ? 4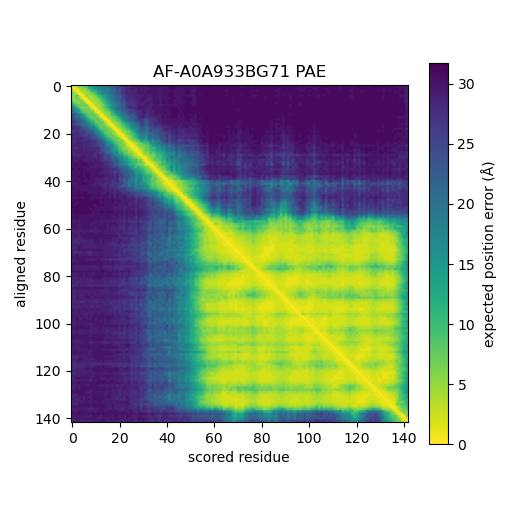.897 1.293 -2.989 1.00 91.56 92 THR A O 1
ATOM 676 N N . PHE A 1 93 ? 3.144 0.018 -2.398 1.00 93.94 93 PHE A N 1
ATOM 677 C CA . PHE A 1 93 ? 2.141 1.074 -2.384 1.00 93.94 93 PHE A CA 1
ATOM 678 C C . PHE A 1 93 ? 1.512 1.183 -1.001 1.00 93.94 93 PHE A C 1
ATOM 680 O O . PHE A 1 93 ? 1.328 0.193 -0.293 1.00 93.94 93 PHE A O 1
ATOM 687 N N . ILE A 1 94 ? 1.170 2.405 -0.612 1.00 95.25 94 ILE A N 1
ATOM 688 C CA . ILE A 1 94 ? 0.620 2.710 0.704 1.00 95.25 94 ILE A CA 1
ATOM 689 C C . ILE A 1 94 ? -0.742 3.357 0.509 1.00 95.25 94 ILE A C 1
ATOM 691 O O . ILE A 1 94 ? -0.839 4.472 0.005 1.00 95.25 94 ILE A O 1
ATOM 695 N N . LEU A 1 95 ? -1.804 2.687 0.937 1.00 95.44 95 LEU A N 1
ATOM 696 C CA . LEU A 1 95 ? -3.121 3.301 1.044 1.00 95.44 95 LEU A CA 1
ATOM 697 C C . LEU A 1 95 ? -3.214 4.004 2.392 1.00 95.44 95 LEU A C 1
ATOM 699 O O . LEU A 1 95 ? -3.058 3.380 3.443 1.00 95.44 95 LEU A O 1
ATOM 703 N N . ARG A 1 96 ? -3.477 5.309 2.356 1.00 93.56 96 ARG A N 1
ATOM 704 C CA . ARG A 1 96 ? -3.681 6.133 3.545 1.00 93.56 96 ARG A CA 1
ATOM 705 C C . ARG A 1 96 ? -4.994 6.884 3.399 1.00 93.56 96 ARG A C 1
ATOM 707 O O . ARG A 1 96 ? -5.151 7.670 2.466 1.00 93.56 96 ARG A O 1
ATOM 714 N N . LYS A 1 97 ? -5.906 6.692 4.357 1.00 89.31 97 LYS A N 1
ATOM 715 C CA . LYS A 1 97 ? -7.308 7.134 4.247 1.00 89.31 97 LYS A CA 1
ATOM 716 C C . LYS A 1 97 ? -7.970 6.516 3.010 1.00 89.31 97 LYS A C 1
ATOM 718 O O . LYS A 1 97 ? -8.306 5.338 3.037 1.00 89.31 97 LYS A O 1
ATOM 723 N N . GLU A 1 98 ? -8.102 7.306 1.949 1.00 93.31 98 GLU A N 1
ATOM 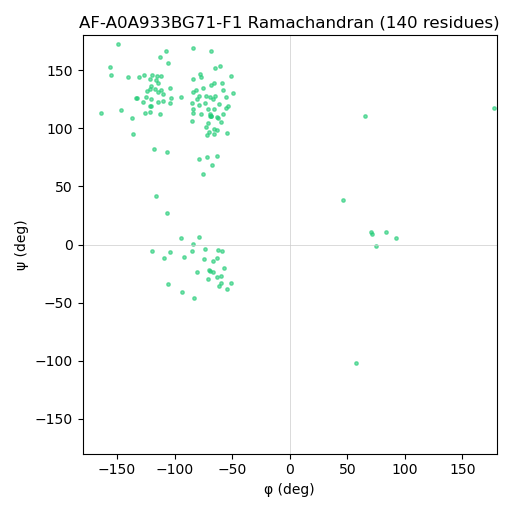724 C CA . GLU A 1 98 ? -8.763 6.938 0.697 1.00 93.31 98 GLU A CA 1
ATOM 725 C C . GLU A 1 98 ? -7.832 7.008 -0.515 1.00 93.31 98 GLU A C 1
ATOM 727 O O . GLU A 1 98 ? -8.230 6.629 -1.614 1.00 93.31 98 GLU A O 1
ATOM 732 N N . THR A 1 99 ? -6.598 7.483 -0.329 1.00 94.69 99 THR A N 1
ATOM 733 C CA . THR A 1 99 ? -5.665 7.751 -1.426 1.00 94.69 99 THR A CA 1
ATOM 734 C C . THR A 1 99 ? -4.532 6.739 -1.407 1.00 94.69 99 THR A C 1
ATOM 736 O O . THR A 1 99 ? -3.892 6.527 -0.370 1.00 94.69 99 THR A O 1
ATOM 739 N N . LEU A 1 100 ? -4.275 6.125 -2.561 1.00 94.69 100 LEU A N 1
ATOM 740 C CA . LEU A 1 100 ? -3.133 5.243 -2.757 1.00 94.69 100 LEU A CA 1
ATOM 741 C C . LEU A 1 100 ? -1.892 6.075 -3.099 1.00 94.69 100 LEU A C 1
ATOM 743 O O . LEU A 1 100 ? -1.932 6.937 -3.973 1.00 94.69 100 LEU A O 1
ATOM 747 N N . TYR A 1 101 ? -0.786 5.814 -2.416 1.00 93.62 101 TYR A N 1
ATOM 748 C CA . TYR A 1 101 ? 0.499 6.469 -2.620 1.00 93.62 101 TYR A CA 1
ATOM 749 C C . TYR A 1 101 ? 1.524 5.461 -3.136 1.00 93.62 101 TYR A C 1
ATOM 751 O O . TYR A 1 101 ? 1.590 4.328 -2.663 1.00 93.62 101 TYR A O 1
ATOM 759 N N . SER A 1 102 ? 2.346 5.889 -4.089 1.00 91.56 102 SER A N 1
ATOM 760 C CA . SER A 1 102 ? 3.556 5.166 -4.492 1.00 91.56 102 SER A CA 1
ATOM 761 C C . SER A 1 102 ? 4.614 5.181 -3.388 1.00 91.56 102 SER A C 1
ATOM 763 O O . SER A 1 102 ? 4.574 6.017 -2.484 1.00 91.56 102 SER A O 1
ATOM 765 N N . GLU A 1 103 ? 5.627 4.330 -3.528 1.00 86.31 103 GLU A N 1
ATOM 766 C CA . GLU A 1 103 ? 6.835 4.327 -2.692 1.00 86.31 103 GLU A CA 1
ATOM 767 C C . GLU A 1 103 ? 7.498 5.713 -2.582 1.00 86.31 103 GLU A C 1
ATOM 769 O O . GLU A 1 103 ? 8.008 6.091 -1.531 1.00 86.31 103 GLU A O 1
ATOM 774 N N . LYS A 1 104 ? 7.417 6.527 -3.644 1.00 86.94 104 LYS A N 1
ATOM 775 C CA . LYS A 1 104 ? 7.945 7.902 -3.676 1.00 86.94 104 LYS A CA 1
ATOM 776 C C . LYS A 1 104 ? 7.036 8.924 -2.977 1.00 86.94 104 LYS A C 1
ATOM 778 O O . LYS A 1 104 ? 7.261 10.125 -3.102 1.00 86.94 104 LYS A O 1
ATOM 783 N N . GLY A 1 105 ? 5.963 8.481 -2.322 1.00 87.38 105 GLY A N 1
ATOM 784 C CA . GLY A 1 105 ? 4.980 9.338 -1.658 1.00 87.38 105 GLY A CA 1
ATOM 785 C C . GLY A 1 105 ? 4.083 10.131 -2.612 1.00 87.38 105 GLY A C 1
ATOM 786 O O . GLY A 1 105 ? 3.337 11.001 -2.166 1.00 87.38 105 GLY A O 1
ATOM 787 N N . LYS A 1 106 ? 4.128 9.854 -3.923 1.00 91.12 106 LYS A N 1
ATOM 788 C CA . LYS A 1 106 ? 3.230 10.487 -4.899 1.00 91.12 106 LYS A CA 1
ATOM 789 C C . LYS A 1 106 ? 1.876 9.776 -4.908 1.00 91.12 106 LYS A C 1
ATOM 791 O O . LYS A 1 106 ? 1.889 8.543 -4.971 1.00 91.12 106 LYS A O 1
ATOM 796 N N . PRO A 1 107 ? 0.746 10.504 -4.869 1.00 92.69 107 PRO A N 1
ATOM 797 C CA . PRO A 1 107 ? -0.571 9.894 -4.991 1.00 92.69 107 PRO A CA 1
ATOM 798 C C . PRO A 1 107 ? -0.745 9.292 -6.389 1.00 92.69 107 PRO A C 1
ATOM 800 O O . PRO A 1 107 ? -0.338 9.901 -7.379 1.00 92.69 107 PRO A O 1
ATOM 803 N N . ILE A 1 108 ? -1.347 8.108 -6.461 1.00 91.44 108 ILE A N 1
ATOM 804 C CA . ILE A 1 108 ? -1.729 7.466 -7.717 1.00 91.44 108 ILE A CA 1
ATOM 805 C C . ILE A 1 108 ? -3.098 8.029 -8.128 1.00 91.44 108 ILE A C 1
ATOM 807 O O . ILE A 1 108 ? -4.080 7.818 -7.410 1.00 91.44 108 ILE A O 1
ATOM 811 N N . PRO A 1 109 ? -3.188 8.797 -9.229 1.00 91.00 109 PRO A N 1
ATOM 812 C CA . PRO A 1 109 ? -4.465 9.303 -9.714 1.00 91.00 109 PRO A CA 1
ATOM 813 C C . PRO A 1 109 ? -5.373 8.152 -10.157 1.00 91.00 109 PRO A C 1
ATOM 815 O O . PRO A 1 109 ? -4.902 7.093 -10.560 1.00 91.00 109 PRO A O 1
ATOM 818 N N . GLY A 1 110 ? -6.686 8.361 -10.076 1.00 89.94 110 GLY A N 1
ATOM 819 C CA . GLY A 1 110 ? -7.668 7.387 -10.559 1.00 89.94 110 GLY A CA 1
ATOM 820 C C . GLY A 1 110 ? -7.853 6.155 -9.672 1.00 89.94 110 GLY A C 1
ATOM 821 O O . GLY A 1 110 ? -8.712 5.340 -9.976 1.00 89.94 110 GLY A O 1
ATOM 822 N N . VAL A 1 111 ? -7.118 6.025 -8.561 1.00 92.75 111 VAL A N 1
ATOM 823 C CA . VAL A 1 111 ? -7.264 4.903 -7.624 1.00 92.75 111 VAL A CA 1
ATOM 824 C C . VAL A 1 111 ? -7.635 5.427 -6.249 1.00 92.75 111 VAL A C 1
ATOM 826 O O . VAL A 1 111 ? -6.888 6.178 -5.618 1.00 92.75 111 VAL A O 1
ATOM 829 N N . LYS A 1 112 ? -8.802 5.008 -5.772 1.00 94.50 112 LYS A N 1
ATOM 830 C C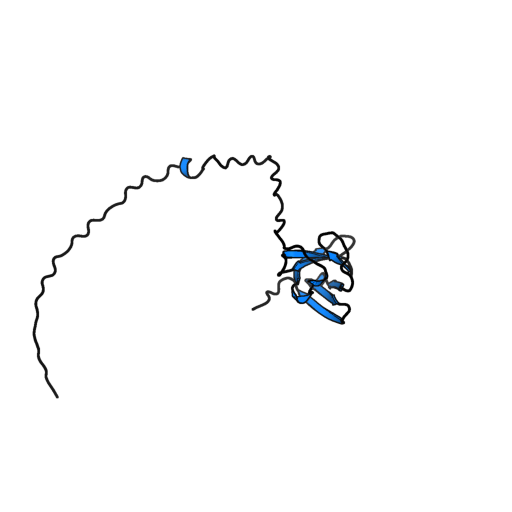A . LYS A 1 112 ? -9.264 5.261 -4.410 1.00 94.50 112 LYS A CA 1
ATOM 831 C C . LYS A 1 112 ? -9.335 3.960 -3.640 1.00 94.50 112 LYS A C 1
ATOM 833 O O . LYS A 1 112 ? -9.375 2.883 -4.222 1.00 94.50 112 LYS A O 1
ATOM 838 N N . GLY A 1 113 ? -9.367 4.048 -2.322 1.00 94.62 113 GLY A N 1
ATOM 839 C CA . GLY A 1 113 ? -9.552 2.867 -1.499 1.00 94.62 113 GLY A CA 1
ATOM 840 C C . GLY A 1 113 ? -10.280 3.135 -0.201 1.00 94.62 113 GLY A C 1
ATOM 841 O O . GLY A 1 113 ? -10.540 4.272 0.170 1.00 94.62 113 GLY A O 1
ATOM 842 N N . SER A 1 114 ? -10.610 2.062 0.504 1.00 94.50 114 SER A N 1
ATOM 843 C CA . SER A 1 114 ? -11.082 2.134 1.883 1.00 94.50 114 SER A CA 1
ATOM 844 C C . SER A 1 114 ? -10.484 0.999 2.700 1.00 94.50 114 SER A C 1
ATOM 846 O O . SER A 1 114 ? -10.290 -0.113 2.207 1.00 94.50 114 SER A O 1
ATOM 848 N N . ILE A 1 115 ? -10.174 1.278 3.964 1.00 94.56 115 ILE A N 1
ATOM 849 C CA . ILE A 1 115 ? -9.564 0.307 4.873 1.00 94.56 115 ILE A CA 1
ATOM 850 C C . ILE A 1 115 ? -10.597 -0.078 5.924 1.00 94.56 115 ILE A C 1
ATOM 852 O O . ILE A 1 115 ? -11.108 0.767 6.657 1.00 94.56 115 ILE A O 1
ATOM 856 N N . LYS A 1 116 ? -10.884 -1.375 6.032 1.00 92.50 116 LYS A N 1
ATOM 857 C CA . LYS A 1 116 ? -11.704 -1.939 7.106 1.00 92.50 116 LYS A CA 1
ATOM 858 C C . LYS A 1 116 ? -10.798 -2.683 8.076 1.00 92.50 116 LYS A C 1
ATOM 860 O O . LYS A 1 116 ? -10.733 -3.912 8.069 1.00 92.50 116 LYS A O 1
ATOM 865 N N . GLY A 1 117 ? -10.131 -1.930 8.955 1.00 86.50 117 GLY A N 1
ATOM 866 C CA . GLY A 1 117 ? -9.164 -2.476 9.916 1.00 86.50 117 GLY A CA 1
ATOM 867 C C . GLY A 1 117 ? -9.730 -3.604 10.791 1.00 86.50 117 GLY A C 1
ATOM 868 O O . GLY A 1 117 ? -9.065 -4.616 10.994 1.00 86.50 117 GLY A O 1
ATOM 869 N N . LYS A 1 118 ? -10.998 -3.501 11.224 1.00 87.75 118 LYS A N 1
ATOM 870 C CA . LYS A 1 118 ? -11.678 -4.559 12.003 1.00 87.75 118 LYS A CA 1
ATOM 871 C C . LYS A 1 118 ? -11.809 -5.883 11.242 1.00 87.75 118 LYS A C 1
ATOM 873 O O . LYS A 1 118 ? -11.725 -6.941 11.848 1.00 87.75 118 LYS A O 1
ATOM 878 N N . GLN A 1 119 ? -12.021 -5.812 9.930 1.00 88.62 119 GLN A N 1
ATOM 879 C CA . GLN A 1 119 ? -12.201 -6.974 9.056 1.00 88.62 119 GLN A CA 1
ATOM 880 C C . GLN A 1 119 ? -10.887 -7.413 8.400 1.00 88.62 119 GLN A C 1
ATOM 882 O O . GLN A 1 119 ? -10.909 -8.271 7.524 1.00 88.62 119 GLN A O 1
ATOM 887 N N . ARG A 1 120 ? -9.753 -6.792 8.767 1.00 91.00 120 ARG A N 1
ATOM 888 C CA . ARG A 1 120 ? -8.438 -7.015 8.142 1.00 91.00 120 ARG A CA 1
ATOM 889 C C . ARG A 1 120 ? -8.510 -7.012 6.607 1.00 91.00 120 ARG A C 1
ATOM 891 O O . ARG A 1 120 ? -7.859 -7.809 5.940 1.00 91.00 120 ARG A O 1
ATOM 898 N N . SER A 1 121 ? -9.344 -6.121 6.072 1.00 91.94 121 SER A N 1
ATOM 899 C CA . SER A 1 121 ? -9.656 -6.036 4.649 1.00 91.94 121 SER A CA 1
ATOM 900 C C . SER A 1 121 ? -9.414 -4.622 4.136 1.00 91.94 121 SER A C 1
ATOM 902 O O . SER A 1 121 ? -9.661 -3.647 4.852 1.00 91.94 121 SER A O 1
ATOM 904 N N . ALA A 1 122 ? -8.974 -4.506 2.890 1.00 94.06 122 ALA A N 1
ATOM 905 C CA . ALA A 1 122 ? -8.831 -3.244 2.181 1.00 94.06 122 ALA A CA 1
ATOM 906 C C . ALA A 1 122 ? -9.491 -3.349 0.803 1.00 94.06 122 ALA A C 1
ATOM 908 O O . ALA A 1 122 ? -9.457 -4.401 0.174 1.00 94.06 122 ALA A O 1
ATOM 909 N N . PHE A 1 123 ? -10.100 -2.262 0.350 1.00 94.69 123 PHE A N 1
ATOM 910 C CA . PHE A 1 123 ? -10.782 -2.173 -0.937 1.00 94.69 123 PHE A CA 1
ATOM 911 C C . PHE A 1 123 ? -10.054 -1.139 -1.778 1.00 94.69 123 PHE A C 1
ATOM 913 O O . PHE A 1 123 ? -9.764 -0.057 -1.265 1.00 94.69 123 PHE A O 1
ATOM 920 N N . LEU A 1 124 ? -9.782 -1.455 -3.037 1.00 95.38 124 LEU A N 1
ATOM 921 C CA . LEU A 1 124 ? -9.310 -0.498 -4.031 1.00 95.38 124 LEU A CA 1
ATOM 922 C C . LEU A 1 124 ? -10.354 -0.384 -5.136 1.00 95.38 124 LEU A C 1
ATOM 924 O O . LEU A 1 124 ? -10.983 -1.374 -5.494 1.00 95.38 124 LEU A O 1
ATOM 928 N N . MET A 1 125 ? -10.542 0.831 -5.635 1.00 94.31 125 MET A N 1
ATOM 929 C CA . MET A 1 125 ? -11.464 1.166 -6.707 1.00 94.31 125 MET A CA 1
ATOM 930 C C . MET A 1 125 ? -10.746 2.036 -7.734 1.00 94.31 125 MET A C 1
ATOM 932 O O . MET A 1 125 ? -10.181 3.073 -7.369 1.00 94.31 125 MET A O 1
ATOM 936 N N . THR A 1 126 ? -10.768 1.629 -8.999 1.00 93.25 126 THR A N 1
ATOM 937 C CA . THR A 1 126 ? -10.261 2.443 -10.112 1.00 93.25 126 THR A CA 1
ATOM 938 C C . THR A 1 126 ? -11.320 3.429 -10.599 1.00 93.25 126 THR A C 1
ATOM 940 O O . THR A 1 126 ? -12.497 3.361 -10.236 1.00 93.25 126 THR A O 1
ATOM 943 N N . GLN A 1 127 ? -10.907 4.370 -11.443 1.00 89.38 127 GLN A N 1
ATOM 944 C CA . GLN A 1 127 ? -11.798 5.337 -12.075 1.00 89.38 127 GL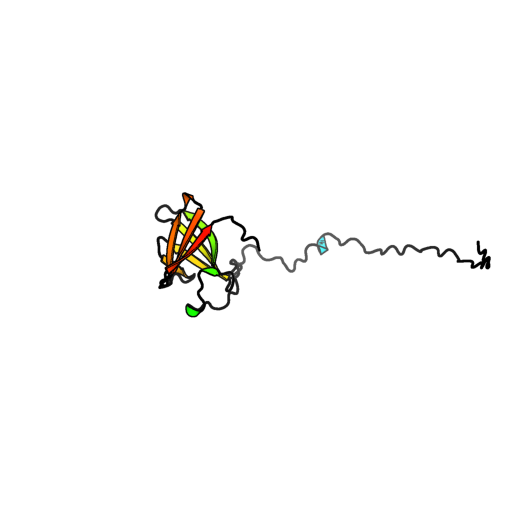N A CA 1
ATOM 945 C C . GLN A 1 127 ? -12.823 4.667 -13.000 1.00 89.38 127 GLN A C 1
ATOM 947 O O . GLN A 1 127 ? -13.936 5.171 -13.131 1.00 89.38 127 GLN A O 1
ATOM 952 N N . ASP A 1 128 ? -12.469 3.511 -13.563 1.00 87.56 128 ASP A N 1
ATOM 953 C CA . ASP A 1 128 ? -13.339 2.689 -14.410 1.00 87.56 128 ASP A CA 1
ATOM 954 C C . ASP A 1 128 ? -14.423 1.944 -13.611 1.00 87.56 128 ASP A C 1
ATOM 956 O O . ASP A 1 128 ? -15.290 1.291 -14.188 1.00 87.56 128 ASP A O 1
ATOM 960 N N . GLY A 1 129 ? -14.400 2.054 -12.276 1.00 88.69 129 GLY A N 1
ATOM 961 C CA . GLY A 1 129 ? -15.350 1.398 -11.379 1.00 88.69 129 GLY A CA 1
ATOM 962 C C . GLY A 1 129 ? -14.989 -0.047 -11.043 1.00 88.69 129 GLY A C 1
ATOM 963 O O . GLY A 1 129 ? -15.804 -0.74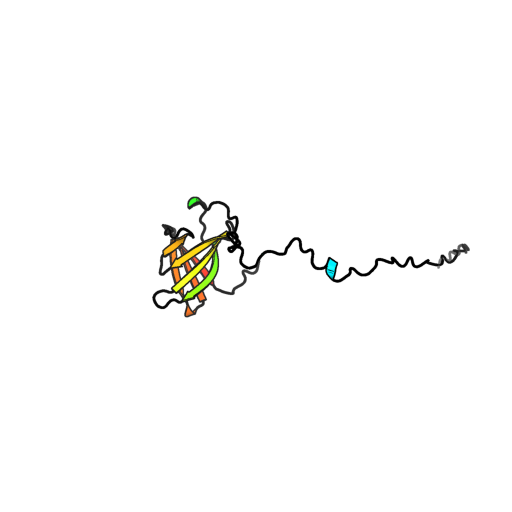3 -10.439 1.00 88.69 129 GLY A O 1
ATOM 964 N N . ASP A 1 130 ? -13.785 -0.497 -11.396 1.00 91.62 130 ASP A N 1
ATOM 965 C CA . ASP A 1 130 ? -13.293 -1.815 -11.010 1.00 91.62 130 ASP A CA 1
ATOM 966 C C . ASP A 1 130 ? -12.948 -1.818 -9.520 1.00 91.62 130 ASP A C 1
ATOM 968 O O . ASP A 1 130 ? -12.236 -0.932 -9.038 1.00 91.62 130 ASP A O 1
ATOM 972 N N . VAL A 1 131 ? -13.487 -2.787 -8.780 1.00 93.25 131 VAL A N 1
ATOM 973 C CA . VAL A 1 131 ? -13.368 -2.868 -7.323 1.00 93.25 131 VAL A CA 1
ATOM 974 C C . VAL A 1 131 ? -12.712 -4.179 -6.944 1.00 93.25 131 VAL A C 1
ATOM 976 O O . VAL A 1 131 ? -13.284 -5.253 -7.123 1.00 93.25 131 VAL A O 1
ATOM 979 N N . GLN A 1 132 ? -11.561 -4.082 -6.289 1.00 93.50 132 GLN A N 1
ATOM 980 C CA . GLN A 1 132 ? -10.860 -5.238 -5.762 1.00 93.50 132 GLN A CA 1
ATOM 981 C C . GLN A 1 132 ? -10.819 -5.215 -4.241 1.00 93.50 132 GLN A C 1
ATOM 983 O O . GLN A 1 132 ? -10.472 -4.216 -3.604 1.00 93.50 132 GLN A O 1
ATOM 988 N N . THR A 1 133 ? -11.180 -6.353 -3.653 1.00 93.88 133 THR A N 1
ATOM 989 C CA . THR A 1 133 ? -11.131 -6.567 -2.208 1.00 93.88 133 THR A CA 1
ATOM 990 C C . THR A 1 133 ? -9.922 -7.418 -1.868 1.00 93.88 133 THR A C 1
ATOM 992 O O . THR A 1 133 ? -9.779 -8.527 -2.369 1.00 93.88 133 THR A O 1
ATOM 995 N N . PHE A 1 134 ? -9.097 -6.926 -0.955 1.00 93.56 134 PHE A N 1
ATOM 996 C CA . PHE A 1 134 ? -7.941 -7.634 -0.434 1.00 93.56 134 PHE A CA 1
ATOM 997 C C . PHE A 1 134 ? -8.169 -7.982 1.026 1.00 93.56 134 PHE A C 1
ATOM 999 O O . PHE A 1 134 ? -8.564 -7.126 1.823 1.00 93.56 134 PHE A O 1
ATOM 1006 N N . ARG A 1 135 ? -7.886 -9.230 1.388 1.00 92.62 135 ARG A N 1
ATOM 1007 C CA . ARG A 1 135 ? -8.005 -9.733 2.756 1.00 92.62 135 ARG A CA 1
ATOM 1008 C C . ARG A 1 135 ? -6.658 -10.226 3.240 1.00 92.62 135 ARG A C 1
ATOM 1010 O O . ARG A 1 135 ? -5.922 -10.882 2.511 1.00 92.62 135 ARG A O 1
ATOM 1017 N N . LEU A 1 136 ? -6.324 -9.885 4.477 1.00 88.75 136 LEU A N 1
ATOM 1018 C CA . LEU A 1 136 ? -5.072 -10.312 5.078 1.00 88.75 136 LEU A CA 1
ATOM 1019 C C . LEU A 1 136 ? -5.193 -11.771 5.543 1.00 88.75 136 LEU A C 1
ATOM 1021 O O . LEU A 1 136 ? -6.014 -12.066 6.411 1.00 88.75 136 LEU A O 1
ATOM 1025 N N . GLY A 1 137 ? -4.346 -12.656 5.014 1.00 77.38 137 GLY A N 1
ATOM 1026 C CA . GLY A 1 137 ? -4.259 -14.057 5.449 1.00 77.38 137 GLY A CA 1
ATOM 1027 C C . GLY A 1 137 ? -5.124 -15.053 4.673 1.00 77.38 137 GLY A C 1
ATOM 1028 O O . GLY A 1 137 ? -5.146 -16.222 5.042 1.00 77.38 137 GLY A O 1
ATOM 1029 N N . GLU A 1 138 ? -5.806 -14.631 3.608 1.00 64.06 138 GLU A N 1
ATOM 1030 C CA . GLU A 1 138 ? -6.315 -15.576 2.612 1.00 64.06 138 GLU A CA 1
ATOM 1031 C C . GLU A 1 138 ? -5.176 -15.841 1.614 1.00 64.06 138 GLU A C 1
ATOM 1033 O O . GLU A 1 138 ? -4.796 -14.961 0.840 1.00 64.06 138 GLU A O 1
ATOM 1038 N N . GLU A 1 139 ? -4.563 -17.027 1.690 1.00 55.75 139 GLU A N 1
ATOM 1039 C CA . GLU A 1 139 ? -3.701 -17.523 0.616 1.00 55.75 139 GLU A CA 1
ATOM 1040 C C . GLU A 1 139 ? -4.568 -17.662 -0.635 1.00 55.75 139 GLU A C 1
ATOM 1042 O O . GLU A 1 139 ? -5.579 -18.369 -0.627 1.00 55.75 139 GLU A O 1
ATOM 1047 N N . ILE A 1 140 ? -4.188 -16.959 -1.700 1.00 56.31 140 ILE A N 1
ATOM 1048 C CA . ILE A 1 140 ? -4.744 -17.184 -3.029 1.00 56.31 140 ILE A CA 1
ATOM 1049 C C . ILE A 1 140 ? -4.333 -18.615 -3.388 1.00 56.31 140 ILE A C 1
ATOM 1051 O O . ILE A 1 140 ? -3.176 -18.857 -3.720 1.00 56.31 140 ILE A O 1
ATOM 1055 N N . LYS A 1 141 ? -5.243 -19.578 -3.208 1.00 46.00 141 LYS A N 1
ATOM 1056 C CA . LYS A 1 141 ? -5.072 -20.935 -3.729 1.00 46.00 141 LYS A CA 1
ATOM 1057 C C . LYS A 1 141 ? -5.008 -20.821 -5.252 1.00 46.00 141 LYS A C 1
ATOM 1059 O O . LYS A 1 141 ? -6.019 -20.472 -5.859 1.00 46.00 141 LYS A O 1
ATOM 1064 N N . GLU A 1 142 ? -3.819 -21.048 -5.807 1.00 40.81 142 GLU A N 1
ATOM 1065 C CA . GLU A 1 142 ? -3.618 -21.368 -7.229 1.00 40.81 142 GLU A CA 1
ATOM 1066 C C . GLU A 1 142 ? -4.439 -22.594 -7.647 1.00 40.81 142 GLU A C 1
ATOM 1068 O O . GLU A 1 142 ? -4.586 -23.532 -6.822 1.00 40.81 142 GLU A O 1
#

Radius of gyration: 32.22 Å; Cα contacts (8 Å, |Δi|>4): 172; chains: 1; bounding box: 56×92×40 Å

Secondary structure (DSSP, 8-state):
------------------------PPPPPGGGS--GGG---TTS--TT-S---------GGG--GGGEEEEEEEE-SS-EEEEEEETTT--EEEEETTEEEETTS-EEEEEEEEEEGGGTEEEEEETT--EEEEETT-----

Mean predicted aligned error: 17.52 Å

Solvent-accessible surface area (backbone atoms only — not comparable to full-atom values): 9414 Å² total; per-residue (Å²): 140,85,87,83,89,83,85,90,79,92,76,91,75,82,85,77,79,82,79,80,80,76,80,85,69,77,77,81,55,82,72,71,80,56,66,70,92,67,72,67,60,88,79,58,81,59,92,73,80,58,89,70,66,92,41,63,87,84,54,81,87,76,66,55,77,87,50,47,39,66,75,48,76,48,79,54,100,88,50,55,35,37,36,31,35,30,76,86,41,64,50,48,33,40,36,47,66,43,45,33,20,40,76,86,69,46,70,47,80,61,40,37,37,46,70,40,74,93,72,46,30,39,37,40,31,42,74,89,66,53,73,47,79,41,55,66,86,68,76,83,80,125

Sequence (142 aa):
MAIATIILLAAGASAQVAEVKSSTVPPPGPGSIYTAEKVRDPFVRTASGGRAGAGKNFTLEDFNIHNLTLRAIMKDAKVDYALFSDNSFGVTFILRKETLYSEKGKPIPGVKGSIKGKQRSAFLMTQDGDVQTFRLGEEIKE

Foldseek 3Di:
DDDDDDDDDDDDDDDDDDDPPDPPDDPPDPVVVDPVVPPPPPPPPPVPPDCPPPFDDDDLVPDDPVQWAWDDWDDDPVWIKTWIAGPRGRWIWIATAFFIAGPVRHTRPQKTKHDDVVQQKIWIAGVVGDIDIHHPPPDPDD

Nearest PDB structures (foldseek):
  7b8w-assembly3_C  TM=6.789E-01  e=3.878E+00  Homo sapiens
  8veh-assembly4_D  TM=4.242E-01  e=1.911E+00  Rickettsia bellii RML369-C
  1ol6-assembly1_A  TM=5.479E-01  e=3.673E+00  Homo sapiens
  3pp6-assembly1_A  TM=4.145E-01  e=8.312E+00  Doryteuthis pealeii
  2ckp-assembly1_A  TM=4.601E-01  e=7.454E+00  Homo sapiens